Protein AF-A0A6M0AR46-F1 (afdb_monomer_lite)

Structure (mmCIF, N/CA/C/O backbone):
data_AF-A0A6M0AR46-F1
#
_entry.id   AF-A0A6M0AR46-F1
#
loop_
_atom_site.group_PDB
_atom_site.id
_atom_site.type_symbol
_atom_site.label_atom_id
_atom_site.label_alt_id
_atom_site.label_comp_id
_atom_site.label_asym_id
_atom_site.label_entity_id
_atom_site.label_seq_id
_atom_site.pdbx_PDB_ins_code
_atom_site.Cartn_x
_atom_site.Cartn_y
_atom_site.Cartn_z
_atom_site.occupancy
_atom_site.B_iso_or_equiv
_atom_site.auth_seq_id
_atom_site.auth_comp_id
_atom_site.auth_asym_id
_atom_site.auth_atom_id
_atom_site.pdbx_PDB_model_num
ATOM 1 N N . MET A 1 1 ? -0.929 2.457 12.532 1.00 90.75 1 MET A N 1
ATOM 2 C CA . MET A 1 1 ? 0.146 1.482 12.241 1.00 90.75 1 MET A CA 1
ATOM 3 C C . MET A 1 1 ? -0.257 0.658 11.036 1.00 90.75 1 MET A C 1
ATOM 5 O O . MET A 1 1 ? -1.303 0.024 11.088 1.00 90.75 1 MET A O 1
ATOM 9 N N . PHE A 1 2 ? 0.546 0.664 9.980 1.00 93.81 2 PHE A N 1
ATOM 10 C CA . PHE A 1 2 ? 0.394 -0.248 8.853 1.00 93.81 2 PHE A CA 1
ATOM 11 C C . PHE A 1 2 ? 1.231 -1.497 9.070 1.00 93.81 2 PHE A C 1
ATOM 13 O O . PHE A 1 2 ? 2.383 -1.418 9.493 1.00 93.81 2 PHE A O 1
ATOM 20 N N . SER A 1 3 ? 0.658 -2.641 8.732 1.00 94.12 3 SER A N 1
ATOM 21 C CA . SER A 1 3 ? 1.367 -3.910 8.643 1.00 94.12 3 SER A CA 1
ATOM 22 C C . SER A 1 3 ? 1.009 -4.625 7.351 1.00 94.12 3 SER A C 1
ATOM 24 O O . SER A 1 3 ? -0.094 -4.438 6.835 1.00 94.12 3 SER A O 1
ATOM 26 N N . SER A 1 4 ? 1.942 -5.407 6.816 1.00 93.81 4 SER A N 1
ATOM 27 C CA . SER A 1 4 ? 1.726 -6.192 5.603 1.00 93.81 4 SER A CA 1
ATOM 28 C C . SER A 1 4 ? 1.957 -7.679 5.850 1.00 93.81 4 SER A C 1
ATOM 30 O O . SER A 1 4 ? 2.823 -8.058 6.635 1.00 93.81 4 SER A O 1
ATOM 32 N N . ILE A 1 5 ? 1.177 -8.518 5.169 1.00 93.81 5 ILE A N 1
ATOM 33 C CA . ILE A 1 5 ? 1.374 -9.970 5.104 1.00 93.81 5 ILE A CA 1
ATOM 34 C C . ILE A 1 5 ? 1.404 -10.351 3.631 1.00 93.81 5 ILE A C 1
ATOM 36 O O . ILE A 1 5 ? 0.412 -10.171 2.922 1.00 93.81 5 ILE A O 1
ATOM 40 N N . VAL A 1 6 ? 2.544 -10.857 3.169 1.00 92.81 6 VAL A N 1
ATOM 41 C CA . VAL A 1 6 ? 2.764 -11.192 1.760 1.00 92.81 6 VAL A CA 1
ATOM 42 C C . VAL A 1 6 ? 2.551 -12.691 1.555 1.00 92.81 6 VAL A C 1
ATOM 44 O O . VAL A 1 6 ? 3.328 -13.497 2.064 1.00 92.81 6 VAL A O 1
ATOM 47 N N . LEU A 1 7 ? 1.528 -13.062 0.785 1.00 92.69 7 LEU A N 1
ATOM 48 C CA . LEU A 1 7 ? 1.280 -14.432 0.324 1.00 92.69 7 LEU A CA 1
ATOM 49 C C . LEU A 1 7 ? 1.628 -14.560 -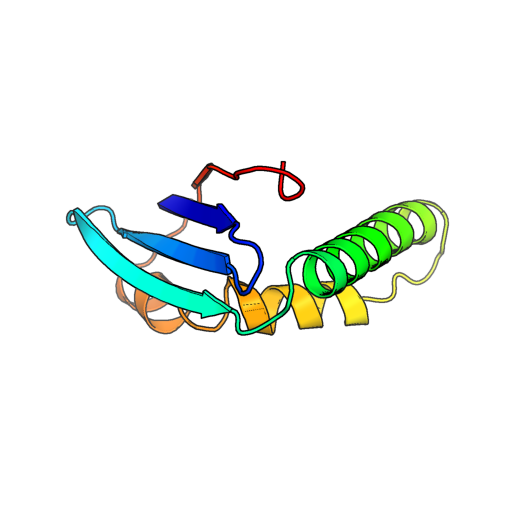1.167 1.00 92.69 7 LEU A C 1
ATOM 51 O O . LEU A 1 7 ? 1.993 -13.583 -1.823 1.00 92.69 7 LEU A O 1
ATOM 55 N N . ASP A 1 8 ? 1.549 -15.773 -1.713 1.00 89.75 8 ASP A N 1
ATOM 56 C CA . ASP A 1 8 ? 1.904 -16.017 -3.116 1.00 89.75 8 ASP A CA 1
ATOM 57 C C . ASP A 1 8 ? 0.891 -15.400 -4.102 1.00 89.75 8 ASP A C 1
ATOM 59 O O . ASP A 1 8 ? 1.279 -14.902 -5.165 1.00 89.75 8 ASP A O 1
ATOM 63 N N . ASP A 1 9 ? -0.389 -15.374 -3.730 1.00 91.69 9 ASP A N 1
ATOM 64 C CA . ASP A 1 9 ? -1.526 -14.928 -4.544 1.00 91.69 9 ASP A CA 1
ATOM 65 C C . ASP A 1 9 ? -2.020 -13.505 -4.221 1.00 91.69 9 ASP A C 1
ATOM 67 O O . ASP A 1 9 ? -2.911 -12.982 -4.897 1.00 91.69 9 ASP A O 1
ATOM 71 N N . GLY A 1 10 ? -1.441 -12.855 -3.212 1.00 93.56 10 GLY A N 1
ATOM 72 C CA . GLY A 1 10 ? -1.825 -11.508 -2.817 1.00 93.56 10 GLY A CA 1
ATOM 73 C C . GLY A 1 10 ? -1.083 -10.990 -1.596 1.00 93.56 10 GLY A C 1
ATOM 74 O O . GLY A 1 10 ? -0.294 -11.685 -0.961 1.00 93.56 10 GLY A O 1
ATOM 75 N N . THR A 1 11 ? -1.328 -9.727 -1.262 1.00 95.56 11 THR A N 1
ATOM 76 C CA . THR A 1 11 ? -0.789 -9.106 -0.047 1.00 95.56 11 THR A CA 1
ATOM 77 C C . THR A 1 11 ? -1.916 -8.487 0.762 1.00 95.56 11 THR A C 1
ATOM 79 O O . THR A 1 11 ? -2.685 -7.675 0.246 1.00 95.56 11 THR A O 1
ATOM 82 N N . ALA A 1 12 ? -1.995 -8.842 2.043 1.00 95.38 12 ALA A N 1
ATOM 83 C CA . ALA A 1 12 ? -2.874 -8.170 2.986 1.00 95.38 12 ALA A CA 1
ATOM 84 C C . ALA A 1 12 ? -2.174 -6.930 3.539 1.00 95.38 12 ALA A C 1
ATOM 86 O O . ALA A 1 12 ? -1.111 -7.037 4.152 1.00 95.38 12 ALA A O 1
ATOM 87 N N . MET A 1 13 ? -2.794 -5.770 3.368 1.00 95.81 13 MET A N 1
ATOM 88 C CA . MET A 1 13 ? -2.447 -4.543 4.073 1.00 95.81 13 MET A CA 1
ATOM 89 C C . MET A 1 13 ? -3.403 -4.376 5.246 1.00 95.81 13 MET A C 1
ATOM 91 O O . MET A 1 13 ? -4.619 -4.464 5.080 1.00 95.81 13 MET A O 1
ATOM 95 N N . ILE A 1 14 ? -2.862 -4.149 6.437 1.00 96.25 14 ILE A N 1
ATOM 96 C CA . ILE A 1 14 ? -3.639 -4.012 7.667 1.00 96.25 14 ILE A CA 1
ATOM 97 C C . ILE A 1 14 ? -3.288 -2.677 8.312 1.00 96.25 14 ILE A C 1
ATOM 99 O O . ILE A 1 14 ? -2.152 -2.474 8.746 1.00 96.25 14 ILE A O 1
ATOM 103 N N . LEU A 1 15 ? -4.274 -1.792 8.424 1.00 95.88 15 LEU A N 1
ATOM 104 C CA . LEU A 1 15 ? -4.196 -0.579 9.226 1.00 95.88 15 LEU A CA 1
ATOM 105 C C . LEU A 1 15 ? -4.764 -0.867 10.616 1.00 95.88 15 LEU A C 1
ATOM 107 O O . LEU A 1 15 ? -5.914 -1.261 10.748 1.00 95.88 15 LEU A O 1
ATOM 111 N N . THR A 1 16 ? -3.964 -0.651 11.656 1.00 94.62 16 THR A N 1
ATOM 112 C CA . THR A 1 16 ? -4.424 -0.587 13.049 1.00 94.62 16 THR A CA 1
ATOM 113 C C . THR A 1 16 ? -4.403 0.864 13.515 1.00 94.62 16 THR A C 1
ATOM 115 O O . THR A 1 16 ? -3.336 1.492 13.532 1.00 94.62 16 THR A O 1
ATOM 118 N N . LEU A 1 17 ? -5.570 1.388 13.875 1.00 93.44 17 LEU A N 1
ATOM 119 C CA . LEU A 1 17 ? -5.765 2.749 14.369 1.00 93.44 17 LEU A CA 1
ATOM 120 C C . LEU A 1 17 ? -5.492 2.841 15.883 1.00 93.44 17 LEU A C 1
ATOM 122 O O . LEU A 1 17 ? -5.473 1.814 16.572 1.00 93.44 17 LEU A O 1
ATOM 126 N N . PRO A 1 18 ? -5.259 4.049 16.434 1.00 90.31 18 PRO A N 1
ATOM 127 C CA . PRO A 1 18 ? -4.980 4.234 17.864 1.00 90.31 18 PRO A CA 1
ATOM 128 C C . PRO A 1 18 ? -6.108 3.736 18.777 1.00 90.31 18 PRO A C 1
ATOM 130 O O . PRO A 1 18 ? -5.855 3.212 19.861 1.00 90.31 18 PRO A O 1
ATOM 133 N N . ASN A 1 19 ? -7.353 3.826 18.304 1.00 91.25 19 ASN A N 1
ATOM 134 C CA . ASN A 1 19 ? -8.548 3.291 18.962 1.00 91.25 19 ASN A CA 1
ATOM 135 C C . ASN A 1 19 ? -8.636 1.744 18.926 1.00 91.25 19 ASN A C 1
ATOM 137 O O . ASN A 1 19 ? -9.622 1.182 19.398 1.00 91.25 19 ASN A O 1
ATOM 141 N N . LYS A 1 20 ? -7.607 1.056 18.403 1.00 90.69 20 LYS A N 1
ATOM 142 C CA . LYS A 1 20 ? -7.510 -0.401 18.186 1.00 90.69 20 LYS A CA 1
ATOM 143 C C . LYS A 1 20 ? -8.402 -0.954 17.073 1.00 90.69 20 LYS A C 1
ATOM 145 O O . LYS A 1 20 ? -8.422 -2.171 16.876 1.00 90.69 20 LYS A O 1
ATOM 150 N N . GLU A 1 21 ? -9.096 -0.096 16.335 1.00 94.81 21 GLU A N 1
ATOM 151 C CA . GLU A 1 21 ? -9.829 -0.484 15.135 1.00 94.81 21 GLU A CA 1
ATOM 152 C C . GLU A 1 21 ? -8.857 -0.973 14.060 1.00 94.81 21 GLU A C 1
ATOM 154 O O . GLU A 1 21 ? -7.725 -0.486 13.943 1.00 94.81 21 GLU A O 1
ATOM 159 N N . LYS A 1 22 ? -9.278 -1.990 13.306 1.00 95.38 22 LYS A N 1
ATOM 160 C CA . LYS A 1 22 ? -8.457 -2.626 12.281 1.00 95.38 22 LYS A CA 1
ATOM 161 C C . LYS A 1 22 ? -9.189 -2.628 10.954 1.00 95.38 22 LYS A C 1
ATOM 163 O O . LYS A 1 22 ? -10.309 -3.122 10.870 1.00 95.38 22 LYS A O 1
ATOM 168 N N . HIS A 1 23 ? -8.499 -2.177 9.918 1.00 96.25 23 HIS A N 1
ATOM 169 C CA . HIS A 1 23 ? -8.973 -2.216 8.543 1.00 96.25 23 HIS A CA 1
ATOM 170 C C . HIS A 1 23 ? -8.031 -3.074 7.718 1.00 96.25 23 HIS A C 1
ATOM 172 O O . HIS A 1 23 ? -6.812 -2.996 7.878 1.00 96.25 23 HIS A O 1
ATOM 178 N N . LEU A 1 24 ? -8.602 -3.889 6.838 1.00 96.44 24 LEU A N 1
ATOM 179 C CA . LEU A 1 24 ? -7.859 -4.765 5.947 1.00 96.44 24 LEU A CA 1
ATOM 180 C C . LEU A 1 24 ? -8.172 -4.398 4.503 1.00 96.44 24 LEU A C 1
ATOM 182 O O . LEU A 1 24 ? -9.335 -4.285 4.122 1.00 96.44 24 LEU A O 1
ATOM 186 N N . HIS A 1 25 ? -7.124 -4.281 3.699 1.00 97.00 25 HIS A N 1
ATOM 187 C CA . HIS A 1 25 ? -7.215 -4.175 2.254 1.00 97.00 25 HIS A CA 1
ATOM 188 C C . HIS A 1 25 ? -6.394 -5.294 1.617 1.00 97.00 25 HIS A C 1
ATOM 190 O O . HIS A 1 25 ? -5.256 -5.543 2.015 1.00 97.00 25 HIS A O 1
ATOM 196 N N . TRP A 1 26 ? -6.975 -5.977 0.634 1.00 96.81 26 TRP A N 1
ATOM 197 C CA . TRP A 1 26 ? -6.305 -7.058 -0.078 1.00 96.81 26 TRP A CA 1
ATOM 198 C C . TRP A 1 26 ? -5.839 -6.594 -1.453 1.00 96.81 26 TRP A C 1
ATOM 200 O O . TRP A 1 26 ? -6.656 -6.331 -2.338 1.00 96.81 26 TRP A O 1
ATOM 210 N N . ILE A 1 27 ? -4.524 -6.566 -1.653 1.00 94.94 27 ILE A N 1
ATOM 211 C CA . ILE A 1 27 ? -3.915 -6.274 -2.947 1.00 94.94 27 ILE A CA 1
ATOM 212 C C . ILE A 1 27 ? -3.930 -7.561 -3.776 1.00 94.94 27 ILE A C 1
ATOM 214 O O . ILE A 1 27 ? -3.196 -8.511 -3.492 1.00 94.94 27 ILE A O 1
ATOM 218 N N . LYS A 1 28 ? -4.776 -7.590 -4.814 1.00 93.12 28 LYS A N 1
ATOM 219 C CA . LYS A 1 28 ? -4.906 -8.709 -5.766 1.00 93.12 28 LYS A CA 1
ATOM 220 C C . LYS A 1 28 ? -3.811 -8.657 -6.836 1.00 93.12 28 LYS A C 1
ATOM 222 O O . LYS A 1 28 ? -4.091 -8.433 -8.010 1.00 93.12 28 LYS A O 1
ATOM 227 N N . ALA A 1 29 ? -2.567 -8.843 -6.419 1.00 91.25 29 ALA A N 1
ATOM 228 C CA . ALA A 1 29 ? -1.424 -8.978 -7.311 1.00 91.25 29 ALA A CA 1
ATOM 229 C C . ALA A 1 29 ? -0.579 -10.168 -6.865 1.00 91.25 29 ALA A C 1
ATOM 231 O O . ALA A 1 29 ? -0.385 -10.370 -5.665 1.00 91.25 29 ALA A O 1
ATOM 232 N N . SER A 1 30 ? -0.055 -10.936 -7.824 1.00 92.38 30 SER A N 1
ATOM 233 C CA . SER A 1 30 ? 0.856 -12.027 -7.489 1.00 92.38 30 SER A CA 1
ATOM 234 C C . SER A 1 30 ? 2.077 -11.477 -6.754 1.00 92.38 30 SER A C 1
ATOM 236 O O . SER A 1 30 ? 2.532 -10.355 -7.012 1.00 92.38 30 SER A O 1
ATOM 238 N N . ARG A 1 31 ? 2.664 -12.290 -5.873 1.00 92.06 31 ARG A N 1
ATOM 239 C CA . ARG A 1 31 ? 3.878 -11.917 -5.137 1.00 92.06 31 ARG A CA 1
ATOM 240 C C . ARG A 1 31 ? 4.990 -11.404 -6.053 1.00 92.06 31 ARG A C 1
ATOM 242 O O . ARG A 1 31 ? 5.694 -10.454 -5.715 1.00 92.06 31 ARG A O 1
ATOM 249 N N . LYS A 1 32 ? 5.154 -12.046 -7.213 1.00 93.19 32 LYS A N 1
ATOM 250 C CA . LYS A 1 32 ? 6.168 -11.697 -8.212 1.00 93.19 32 LYS A CA 1
ATOM 251 C C . LYS A 1 32 ? 5.879 -10.340 -8.846 1.00 93.19 32 LYS A C 1
ATOM 253 O O . LYS A 1 32 ? 6.785 -9.514 -8.930 1.00 93.19 32 LYS A O 1
ATOM 258 N N . ASP A 1 33 ? 4.641 -10.105 -9.269 1.00 93.38 33 ASP A N 1
ATOM 259 C CA . ASP A 1 33 ? 4.267 -8.857 -9.939 1.00 93.38 33 ASP A CA 1
ATOM 260 C C . ASP A 1 33 ? 4.349 -7.675 -8.981 1.00 93.38 33 ASP A C 1
ATOM 262 O O . ASP A 1 33 ? 4.911 -6.636 -9.329 1.00 93.38 33 ASP A O 1
ATOM 266 N N . PHE A 1 34 ? 3.883 -7.859 -7.744 1.00 94.12 34 PHE A N 1
ATOM 267 C CA . PHE A 1 34 ? 3.961 -6.809 -6.739 1.00 94.12 34 PHE A CA 1
ATOM 268 C C . PHE A 1 34 ? 5.411 -6.497 -6.358 1.00 94.12 34 PHE A C 1
ATOM 270 O O . PHE A 1 34 ? 5.806 -5.333 -6.310 1.00 94.12 34 PHE A O 1
ATOM 277 N N . ARG A 1 35 ? 6.258 -7.523 -6.200 1.00 94.44 35 ARG A N 1
ATOM 278 C CA . ARG A 1 35 ? 7.701 -7.325 -5.999 1.00 94.44 35 ARG A CA 1
ATOM 279 C C . ARG A 1 35 ? 8.335 -6.541 -7.149 1.00 94.44 35 ARG A C 1
ATOM 281 O O . ARG A 1 35 ? 9.152 -5.663 -6.896 1.00 94.44 35 ARG A O 1
ATOM 288 N N . ASN A 1 36 ? 7.966 -6.836 -8.394 1.00 94.88 36 ASN A N 1
ATOM 289 C CA . ASN A 1 36 ? 8.495 -6.119 -9.553 1.00 94.88 36 ASN A CA 1
ATOM 290 C C . ASN A 1 36 ? 8.081 -4.639 -9.558 1.00 94.88 36 ASN A C 1
ATOM 292 O O . ASN A 1 36 ? 8.896 -3.797 -9.921 1.00 94.88 36 ASN A O 1
ATOM 296 N N . GLN A 1 37 ? 6.854 -4.308 -9.142 1.00 94.12 37 GLN A N 1
ATOM 297 C CA . GLN A 1 37 ? 6.411 -2.913 -8.994 1.00 94.12 37 GLN A CA 1
ATOM 298 C C . GLN A 1 37 ? 7.218 -2.174 -7.919 1.00 94.12 37 GLN A C 1
ATOM 300 O O . GLN A 1 37 ? 7.711 -1.075 -8.163 1.00 94.12 37 GLN A O 1
ATOM 305 N N . ILE A 1 38 ? 7.432 -2.804 -6.759 1.00 93.81 38 ILE A N 1
ATOM 306 C CA . ILE A 1 38 ? 8.275 -2.241 -5.692 1.00 93.81 38 ILE A CA 1
ATOM 307 C C . ILE A 1 38 ? 9.708 -2.016 -6.185 1.00 93.81 38 ILE A C 1
ATOM 309 O O . ILE A 1 38 ? 10.302 -0.978 -5.901 1.00 93.81 38 ILE A O 1
ATOM 313 N N . GLU A 1 39 ? 10.263 -2.956 -6.951 1.00 94.75 39 GLU A N 1
ATOM 314 C CA . GLU A 1 39 ? 11.614 -2.815 -7.490 1.00 94.75 39 GLU A CA 1
ATOM 315 C C . GLU A 1 39 ? 11.708 -1.669 -8.503 1.00 94.75 39 GLU A C 1
ATOM 317 O O . GLU A 1 39 ? 12.633 -0.867 -8.425 1.00 94.75 39 GLU A O 1
ATOM 322 N N . LYS A 1 40 ? 10.724 -1.514 -9.399 1.00 94.38 40 LYS A N 1
ATOM 323 C CA . LYS A 1 40 ? 10.667 -0.362 -10.316 1.00 94.38 40 LYS A CA 1
ATOM 324 C C . LYS A 1 40 ? 10.632 0.963 -9.566 1.00 94.38 40 LYS A C 1
ATOM 326 O O . LYS A 1 40 ? 11.385 1.869 -9.911 1.00 94.38 40 LYS A O 1
ATOM 331 N N . PHE A 1 41 ? 9.821 1.057 -8.515 1.00 93.88 41 PHE A N 1
ATOM 332 C CA . PHE A 1 41 ? 9.789 2.237 -7.659 1.00 93.88 41 PHE A CA 1
ATOM 333 C C . PHE A 1 41 ? 11.151 2.513 -7.004 1.00 93.88 41 PHE A C 1
ATOM 335 O O . PHE A 1 41 ? 11.631 3.645 -7.049 1.00 93.88 41 PHE A O 1
ATOM 342 N N . ARG A 1 42 ? 11.817 1.484 -6.460 1.00 91.94 42 ARG A N 1
ATOM 343 C CA . ARG A 1 42 ? 13.166 1.610 -5.877 1.00 91.94 42 ARG A CA 1
ATOM 344 C C . ARG A 1 42 ? 14.185 2.111 -6.899 1.00 91.94 42 ARG A C 1
ATOM 346 O O . ARG A 1 42 ? 14.934 3.038 -6.603 1.00 91.94 42 ARG A O 1
ATOM 353 N N . GLN A 1 43 ? 14.180 1.556 -8.109 1.00 91.62 43 GLN A N 1
ATOM 354 C CA . GLN A 1 43 ? 15.047 2.021 -9.194 1.00 91.62 43 GLN A CA 1
ATOM 355 C C . GLN A 1 43 ? 14.717 3.463 -9.607 1.00 91.62 43 GLN A C 1
ATOM 357 O O . GLN A 1 43 ? 15.624 4.269 -9.807 1.00 91.62 43 GLN A O 1
A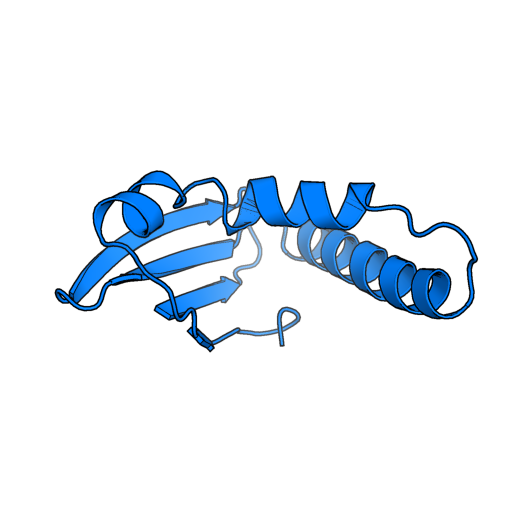TOM 362 N N . GLY A 1 44 ? 13.430 3.816 -9.657 1.00 90.19 44 GLY A N 1
ATOM 363 C CA . GLY A 1 44 ? 12.965 5.177 -9.910 1.00 90.19 44 GLY A CA 1
ATOM 364 C C . GLY A 1 44 ? 13.480 6.181 -8.879 1.00 90.19 44 GLY A C 1
ATOM 365 O O . GLY A 1 44 ? 13.908 7.267 -9.258 1.00 90.19 44 GLY A O 1
ATOM 366 N N . LEU A 1 45 ? 13.516 5.821 -7.590 1.00 90.31 45 LEU A N 1
ATOM 367 C CA . LEU A 1 45 ? 14.114 6.655 -6.537 1.00 90.31 45 LEU A CA 1
ATOM 368 C C . LEU A 1 45 ? 15.624 6.840 -6.725 1.00 90.31 45 LEU A C 1
A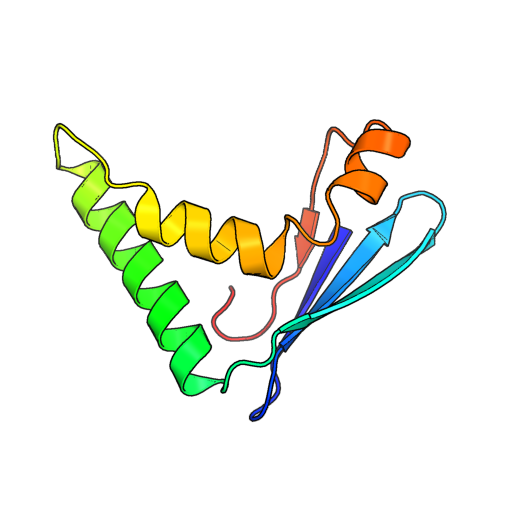TOM 370 O O . LEU A 1 45 ? 16.125 7.957 -6.592 1.00 90.31 45 LEU A O 1
ATOM 374 N N . ILE A 1 46 ? 16.348 5.769 -7.061 1.00 89.12 46 ILE A N 1
ATOM 375 C CA . ILE A 1 46 ? 17.793 5.839 -7.326 1.00 89.12 46 ILE A CA 1
ATOM 376 C C . ILE A 1 46 ? 18.056 6.781 -8.504 1.00 89.12 46 ILE A C 1
ATOM 378 O O . ILE A 1 46 ? 18.880 7.686 -8.394 1.00 89.12 46 ILE A O 1
ATOM 382 N N . TYR A 1 47 ? 17.317 6.631 -9.603 1.00 85.44 47 TYR A N 1
ATOM 383 C CA . TYR A 1 47 ? 17.437 7.520 -10.757 1.00 85.44 47 TYR A CA 1
ATOM 384 C C . TYR A 1 47 ? 17.018 8.963 -10.433 1.00 85.44 47 TYR A C 1
ATOM 386 O O . TYR A 1 47 ? 17.695 9.918 -10.810 1.00 85.44 47 TYR A O 1
ATOM 394 N N . GLY A 1 48 ? 15.935 9.134 -9.675 1.00 83.88 48 GLY A N 1
ATOM 395 C CA . GLY A 1 48 ? 15.450 10.428 -9.204 1.00 83.88 48 GLY A CA 1
ATOM 396 C C . GLY A 1 48 ? 16.460 11.193 -8.358 1.00 83.88 48 GLY A C 1
ATOM 397 O O . GLY A 1 48 ? 16.500 12.414 -8.431 1.00 83.88 48 GLY A O 1
ATOM 398 N N . SER A 1 49 ? 17.315 10.491 -7.609 1.00 81.31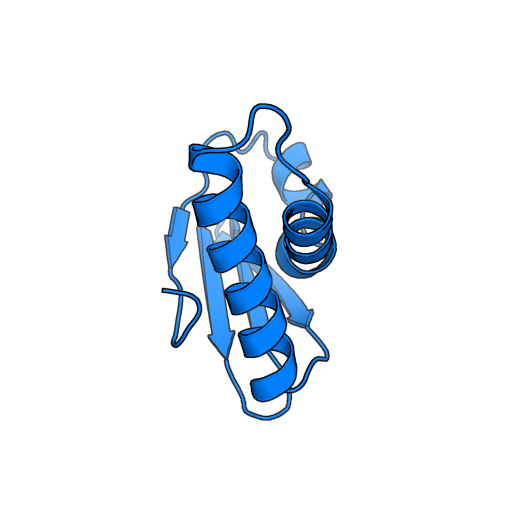 49 SER A N 1
ATOM 399 C CA . SER A 1 49 ? 18.359 11.121 -6.791 1.00 81.31 49 SER A CA 1
ATOM 400 C C . SER A 1 49 ? 19.454 11.819 -7.610 1.00 81.31 49 SER A C 1
ATOM 402 O O . SER A 1 49 ? 20.160 12.674 -7.082 1.00 81.31 49 SER A O 1
ATOM 404 N N . VAL A 1 50 ? 19.585 11.473 -8.896 1.00 84.94 50 VAL A N 1
ATOM 405 C CA . VAL A 1 50 ? 20.587 12.036 -9.817 1.00 84.94 50 VAL A CA 1
ATOM 406 C C . VAL A 1 50 ? 19.969 12.825 -10.977 1.00 84.94 50 VAL A C 1
ATOM 408 O O . VAL A 1 50 ? 20.688 13.515 -11.697 1.00 84.94 50 VAL A O 1
ATOM 411 N N . SER A 1 51 ? 18.650 12.742 -11.170 1.00 80.00 51 SER A N 1
ATOM 412 C CA . SER A 1 51 ? 17.910 13.432 -12.233 1.00 80.00 51 SER A CA 1
ATOM 413 C C . SER A 1 51 ? 17.368 14.786 -11.762 1.00 80.00 51 SER A C 1
ATOM 415 O O . SER A 1 51 ? 16.928 14.936 -10.628 1.00 80.00 51 SER A O 1
ATOM 417 N N . ILE A 1 52 ? 17.322 15.773 -12.665 1.00 74.94 52 ILE A N 1
ATOM 418 C CA . ILE A 1 52 ? 16.707 17.093 -12.413 1.00 74.94 52 ILE A CA 1
ATOM 419 C C . ILE A 1 52 ? 15.172 16.980 -12.331 1.00 74.94 52 ILE A C 1
ATOM 421 O O . ILE A 1 52 ? 14.506 17.831 -11.744 1.00 74.94 52 ILE A O 1
ATOM 425 N N . THR A 1 53 ? 14.589 15.924 -12.907 1.00 82.38 53 THR A N 1
ATOM 426 C CA . THR A 1 53 ? 13.141 15.683 -12.901 1.00 82.38 53 THR A CA 1
ATOM 427 C C . THR A 1 53 ? 12.864 14.256 -12.444 1.00 82.38 53 THR A C 1
ATOM 429 O O . THR A 1 53 ? 13.247 13.293 -13.112 1.00 82.38 53 THR A O 1
ATOM 432 N N . TYR A 1 54 ? 12.228 14.131 -11.281 1.00 85.25 54 TYR A N 1
ATOM 433 C CA . TYR A 1 54 ? 11.817 12.857 -10.697 1.00 85.25 54 TYR A CA 1
ATOM 434 C C . TYR A 1 54 ? 10.427 12.457 -11.207 1.00 85.25 54 TYR A C 1
ATOM 436 O O . TYR A 1 54 ? 9.474 13.224 -11.072 1.00 85.25 54 TYR A O 1
ATOM 444 N N . ASP A 1 55 ? 10.317 11.259 -11.781 1.00 88.12 55 ASP A N 1
ATOM 445 C CA . ASP A 1 55 ? 9.041 10.672 -12.196 1.00 88.12 55 ASP A CA 1
ATOM 446 C C . ASP A 1 55 ? 8.332 10.028 -10.995 1.00 88.12 55 ASP A C 1
ATOM 448 O O . ASP A 1 55 ? 8.840 9.096 -10.369 1.00 88.12 55 ASP A O 1
ATOM 452 N N . THR A 1 56 ? 7.138 10.526 -10.676 1.00 91.81 56 THR A N 1
ATOM 453 C CA . THR A 1 56 ? 6.326 10.082 -9.536 1.00 91.81 56 THR A CA 1
ATOM 454 C C . THR A 1 56 ? 5.331 8.972 -9.887 1.00 91.81 56 THR A C 1
ATOM 456 O O . THR A 1 56 ? 4.597 8.522 -9.007 1.00 91.81 56 THR A O 1
ATOM 459 N N . THR A 1 57 ? 5.298 8.493 -11.133 1.00 93.88 57 THR A N 1
ATOM 460 C CA . THR A 1 57 ? 4.301 7.522 -11.622 1.00 93.88 57 THR A CA 1
ATOM 461 C C . THR A 1 57 ? 4.288 6.226 -10.806 1.00 93.88 57 THR A C 1
ATOM 463 O O . THR A 1 57 ? 3.229 5.769 -10.361 1.00 93.88 57 THR A O 1
ATOM 466 N N . GLU A 1 58 ? 5.463 5.649 -10.545 1.00 93.44 58 GLU A N 1
ATOM 467 C CA . GLU A 1 58 ? 5.584 4.416 -9.753 1.00 93.44 58 GLU A CA 1
ATOM 468 C C . GLU A 1 58 ? 5.203 4.656 -8.281 1.00 93.44 58 GLU A C 1
ATOM 470 O O . GLU A 1 58 ? 4.533 3.830 -7.661 1.00 93.44 58 GLU A O 1
ATOM 475 N N . ALA A 1 59 ? 5.549 5.829 -7.733 1.00 92.38 59 ALA A N 1
ATOM 476 C CA . ALA A 1 59 ? 5.180 6.218 -6.372 1.00 92.38 59 ALA A CA 1
ATOM 477 C C . ALA A 1 59 ? 3.657 6.332 -6.217 1.00 92.38 59 ALA A C 1
ATOM 479 O O . ALA A 1 59 ? 3.083 5.794 -5.269 1.00 92.38 59 ALA A O 1
ATOM 480 N N . LYS A 1 60 ? 2.996 6.989 -7.179 1.00 95.19 60 LYS A N 1
ATOM 481 C CA . LYS A 1 60 ? 1.539 7.121 -7.210 1.00 95.19 60 LYS A CA 1
ATOM 482 C C . LYS A 1 60 ? 0.859 5.759 -7.313 1.00 95.19 60 LYS A C 1
ATOM 484 O O . LYS A 1 60 ? -0.086 5.501 -6.579 1.00 95.19 60 LYS A O 1
ATOM 489 N N . THR A 1 61 ? 1.369 4.878 -8.169 1.00 94.69 61 THR A N 1
ATOM 490 C CA . THR A 1 61 ? 0.816 3.527 -8.332 1.00 94.69 61 THR A CA 1
ATOM 491 C C . THR A 1 61 ? 0.844 2.751 -7.013 1.00 94.69 61 THR A C 1
ATOM 493 O O . THR A 1 61 ? -0.158 2.157 -6.620 1.00 94.69 61 THR A O 1
ATOM 496 N N . LEU A 1 62 ? 1.963 2.792 -6.283 1.00 94.12 62 LEU A N 1
ATOM 497 C CA . LEU A 1 62 ? 2.065 2.136 -4.977 1.00 94.12 62 LEU A CA 1
ATOM 498 C C . LEU A 1 62 ? 1.188 2.799 -3.911 1.00 94.12 62 LEU A C 1
ATOM 500 O O . LEU A 1 62 ? 0.584 2.095 -3.103 1.00 94.12 62 LEU A O 1
ATOM 504 N N . TYR A 1 63 ? 1.088 4.129 -3.914 1.00 94.06 63 TYR A N 1
ATOM 505 C CA . TYR A 1 63 ? 0.199 4.858 -3.010 1.00 94.06 63 TYR A CA 1
ATOM 506 C C . TYR A 1 63 ? -1.265 4.450 -3.216 1.00 94.06 63 TYR A C 1
ATOM 508 O O . TYR A 1 63 ? -1.942 4.092 -2.250 1.00 94.06 63 TYR A O 1
ATOM 516 N N . ASP A 1 64 ? -1.723 4.427 -4.469 1.00 95.38 64 ASP A N 1
ATOM 517 C CA . ASP A 1 64 ? -3.095 4.069 -4.834 1.00 95.38 64 ASP A CA 1
ATOM 518 C C . ASP A 1 64 ? -3.434 2.622 -4.424 1.00 95.38 64 ASP A C 1
ATOM 520 O O . ASP A 1 64 ? -4.563 2.327 -4.040 1.00 95.38 64 ASP A O 1
ATOM 524 N N . LEU A 1 65 ? -2.451 1.714 -4.459 1.00 94.00 65 LEU A N 1
ATOM 525 C CA . LEU A 1 65 ? -2.631 0.312 -4.069 1.00 94.00 65 LEU A CA 1
ATOM 526 C C . LEU A 1 65 ? -2.562 0.081 -2.554 1.00 94.00 65 LEU A C 1
ATOM 528 O O . LEU A 1 65 ? -3.297 -0.749 -2.022 1.00 94.00 65 LEU A O 1
ATOM 532 N N . MET A 1 66 ? -1.641 0.748 -1.857 1.00 93.25 66 MET A N 1
ATOM 533 C CA . MET A 1 66 ? -1.306 0.414 -0.468 1.00 93.25 66 MET A CA 1
ATOM 534 C C . MET A 1 66 ? -1.948 1.342 0.561 1.00 93.25 66 MET A C 1
ATOM 536 O O . MET A 1 66 ? -2.210 0.898 1.679 1.00 93.25 66 MET A O 1
ATOM 540 N N . ILE A 1 67 ? -2.149 2.618 0.220 1.00 93.38 67 ILE A N 1
ATOM 541 C CA . ILE A 1 67 ? -2.472 3.681 1.182 1.00 93.38 67 ILE A CA 1
ATOM 542 C C . ILE A 1 67 ? -3.842 4.293 0.908 1.00 93.38 67 ILE A C 1
ATOM 544 O O . ILE A 1 67 ? -4.626 4.421 1.846 1.00 93.38 67 ILE A O 1
ATOM 548 N N . LEU A 1 68 ? -4.154 4.603 -0.354 1.00 95.44 68 LEU A N 1
ATOM 549 C CA . LEU A 1 68 ? -5.433 5.198 -0.756 1.00 95.44 68 LEU A CA 1
ATOM 550 C C . LEU A 1 68 ? -6.669 4.454 -0.205 1.00 95.44 68 LEU A C 1
ATOM 552 O O . LEU A 1 68 ? -7.578 5.128 0.275 1.00 95.44 68 LEU A O 1
ATOM 556 N N . PRO A 1 69 ? -6.713 3.103 -0.139 1.00 96.56 69 PRO A N 1
ATOM 557 C CA . PRO A 1 69 ? -7.851 2.384 0.448 1.00 96.56 69 PRO A CA 1
ATOM 558 C C . PRO A 1 69 ? -8.113 2.686 1.931 1.00 96.56 69 PRO A C 1
ATOM 560 O O . PRO A 1 69 ? -9.117 2.234 2.479 1.00 96.56 69 PRO A O 1
ATOM 563 N N . PHE A 1 70 ? -7.198 3.394 2.595 1.00 95.06 70 PHE A N 1
ATOM 564 C CA . PHE A 1 70 ? -7.275 3.733 4.006 1.00 95.06 70 PHE A CA 1
ATOM 565 C C . PHE A 1 70 ? -7.359 5.239 4.286 1.00 95.06 70 PHE A C 1
ATOM 567 O O . PHE A 1 70 ? -7.402 5.627 5.454 1.00 95.06 70 PHE A O 1
ATOM 574 N N . GLU A 1 71 ? -7.367 6.087 3.255 1.00 93.31 71 GLU A N 1
ATOM 575 C CA . GLU A 1 71 ? -7.254 7.545 3.395 1.00 93.31 71 GLU A CA 1
ATOM 576 C C . GLU A 1 71 ? -8.374 8.145 4.260 1.00 93.31 71 GLU A C 1
ATOM 578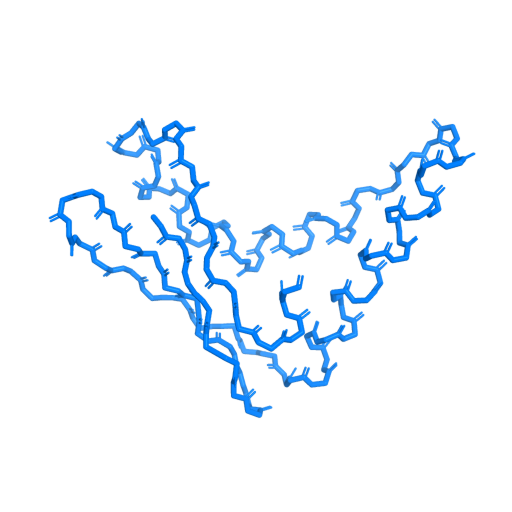 O O . GLU A 1 71 ? -8.103 8.954 5.153 1.00 93.31 71 GLU A O 1
ATOM 583 N N . ASP A 1 72 ? -9.607 7.668 4.091 1.00 93.50 72 ASP A N 1
ATOM 584 C CA . ASP A 1 72 ? -10.764 8.111 4.879 1.00 93.50 72 ASP A CA 1
ATOM 585 C C . ASP A 1 72 ? -10.592 7.820 6.381 1.00 93.50 72 ASP A C 1
ATOM 587 O O . ASP A 1 72 ? -10.925 8.643 7.242 1.00 93.50 72 ASP A O 1
ATOM 591 N N . TYR A 1 73 ? -10.015 6.663 6.724 1.00 92.69 73 TYR A N 1
ATOM 592 C CA . 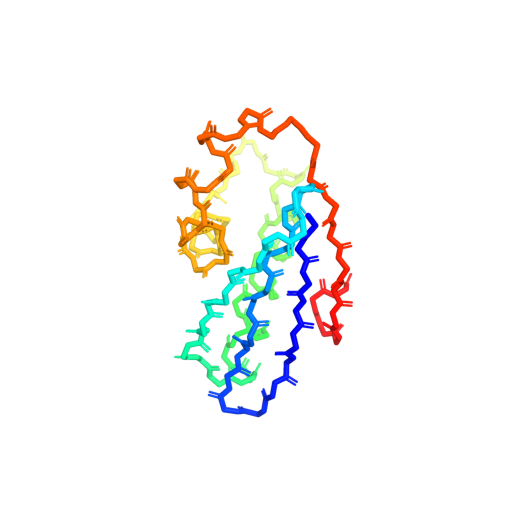TYR A 1 73 ? -9.763 6.281 8.116 1.00 92.69 73 TYR A CA 1
ATOM 593 C C . TYR A 1 73 ? -8.651 7.121 8.749 1.00 92.69 73 TYR A C 1
ATOM 595 O O . TYR A 1 73 ? -8.720 7.459 9.929 1.00 92.69 73 TYR A O 1
ATOM 603 N N . LEU A 1 74 ? -7.624 7.471 7.971 1.00 91.06 74 LEU A N 1
ATOM 604 C CA . LEU A 1 74 ? -6.529 8.321 8.438 1.00 91.06 74 LEU A CA 1
ATOM 605 C C . LEU A 1 74 ? -6.993 9.768 8.644 1.00 91.06 74 LEU A C 1
ATOM 607 O O . LEU A 1 74 ? -6.658 10.385 9.656 1.00 91.06 74 LEU A O 1
ATOM 611 N N . THR A 1 75 ? -7.798 10.279 7.712 1.00 90.12 75 THR A N 1
ATOM 612 C CA . THR A 1 75 ? -8.287 11.663 7.714 1.00 90.12 75 THR A CA 1
ATOM 613 C C . THR A 1 75 ? -9.307 11.892 8.825 1.00 90.12 75 THR A C 1
ATOM 615 O O . THR A 1 75 ? -9.219 12.881 9.548 1.00 90.12 75 THR A O 1
ATOM 618 N N . SER A 1 76 ? -10.240 10.955 9.025 1.00 89.81 76 SER A N 1
ATOM 619 C CA . SER A 1 76 ? -11.275 11.067 10.066 1.00 89.81 76 SER A CA 1
ATOM 620 C C . SER A 1 76 ? -10.727 11.091 11.497 1.00 89.81 76 SER A C 1
ATOM 622 O O . SER A 1 76 ? -11.381 11.635 12.385 1.00 89.81 76 SER A O 1
ATOM 624 N N . GLN A 1 77 ? -9.536 10.533 11.729 1.00 86.81 77 GLN A N 1
ATOM 625 C CA . GLN A 1 77 ? -8.893 10.500 13.047 1.00 86.81 77 GLN A CA 1
ATOM 626 C C . GLN A 1 77 ? -7.704 11.465 13.175 1.00 86.81 77 GLN A C 1
ATOM 628 O O . GLN A 1 77 ? -6.979 11.388 14.166 1.00 86.81 77 GLN A O 1
ATOM 633 N N . SER A 1 78 ? -7.495 12.358 12.197 1.00 88.81 78 SER A N 1
ATOM 634 C CA . SER A 1 78 ? -6.381 13.320 12.172 1.00 88.81 78 SER A CA 1
ATOM 635 C C . SER A 1 78 ? -5.025 12.661 12.459 1.00 88.81 78 SER A C 1
ATOM 637 O O . SER A 1 78 ? -4.245 13.127 13.290 1.00 88.81 78 SER A O 1
ATOM 639 N N . ILE A 1 79 ? -4.758 11.518 11.820 1.00 86.50 79 ILE A N 1
ATOM 640 C CA . ILE A 1 79 ? -3.534 10.750 12.064 1.00 86.50 79 ILE A CA 1
ATOM 641 C C . ILE A 1 79 ? -2.333 11.469 11.440 1.00 86.50 79 ILE A C 1
ATOM 643 O O . ILE A 1 79 ? -2.156 11.458 10.227 1.00 86.50 79 ILE A O 1
ATOM 647 N N . GLU A 1 80 ? -1.465 12.037 12.277 1.00 82.75 80 GLU A N 1
ATOM 648 C CA . GLU A 1 80 ? -0.249 12.739 11.828 1.00 82.75 80 GLU A CA 1
ATOM 649 C C . GLU A 1 80 ? 0.990 11.836 11.766 1.00 82.75 80 GLU A C 1
ATOM 651 O O . GLU A 1 80 ? 1.963 12.134 11.078 1.00 82.75 80 GLU A O 1
ATOM 656 N N . THR A 1 81 ? 0.980 10.718 12.497 1.00 85.12 81 THR A N 1
ATOM 657 C CA . THR A 1 81 ? 2.116 9.790 12.565 1.00 85.12 81 THR A CA 1
ATOM 658 C C . THR A 1 81 ? 1.721 8.416 12.056 1.00 85.12 81 THR A C 1
ATOM 660 O O . THR A 1 81 ? 0.824 7.759 12.590 1.00 85.12 81 THR A O 1
ATOM 663 N N . ILE A 1 82 ? 2.457 7.944 11.053 1.00 87.88 82 ILE A N 1
ATOM 664 C CA . ILE A 1 82 ? 2.263 6.631 10.454 1.00 87.88 82 ILE A CA 1
ATOM 665 C C . ILE A 1 82 ? 3.503 5.776 10.712 1.00 87.88 82 ILE A C 1
ATOM 667 O O . ILE A 1 82 ? 4.618 6.142 10.359 1.00 87.88 82 ILE A O 1
ATOM 671 N N . VAL A 1 83 ? 3.290 4.610 11.321 1.00 89.19 83 VAL A N 1
ATOM 672 C CA . VAL A 1 83 ? 4.330 3.598 11.552 1.00 89.19 83 VAL A CA 1
ATOM 673 C C . VAL A 1 83 ? 4.085 2.419 10.621 1.00 89.19 83 VAL A C 1
ATOM 675 O O . VAL A 1 83 ? 2.958 1.918 10.578 1.00 89.19 83 VAL A O 1
ATOM 678 N N . PHE A 1 84 ? 5.129 1.963 9.929 1.00 90.38 84 PHE A N 1
ATOM 679 C CA . PHE A 1 84 ? 5.099 0.809 9.030 1.00 90.38 84 PHE A CA 1
ATOM 680 C C . PHE A 1 84 ? 5.855 -0.373 9.642 1.00 90.38 84 PHE A C 1
ATOM 682 O O . PHE A 1 84 ? 7.014 -0.247 10.026 1.00 90.38 84 PHE A O 1
ATOM 689 N N . ILE A 1 85 ? 5.203 -1.533 9.705 1.00 88.31 85 ILE A N 1
ATOM 690 C CA . ILE A 1 85 ? 5.810 -2.815 10.075 1.00 88.31 85 ILE A CA 1
ATOM 691 C C . ILE A 1 85 ? 5.648 -3.752 8.882 1.00 88.31 85 ILE A C 1
ATOM 693 O O . ILE A 1 85 ? 4.587 -4.332 8.668 1.00 88.31 85 ILE A O 1
ATOM 697 N N . GLN A 1 86 ? 6.692 -3.856 8.068 1.00 86.12 86 GLN A N 1
ATOM 698 C CA . GLN A 1 86 ? 6.625 -4.531 6.776 1.00 86.12 86 GLN A CA 1
ATOM 699 C C . GLN A 1 86 ? 7.199 -5.948 6.824 1.00 86.12 86 GLN A C 1
ATOM 701 O O . GLN A 1 86 ? 8.178 -6.241 7.523 1.00 86.12 86 GLN A O 1
ATOM 706 N N . ASP A 1 87 ? 6.589 -6.827 6.037 1.00 82.19 87 ASP A N 1
ATOM 707 C CA . ASP A 1 87 ? 7.059 -8.188 5.805 1.00 82.19 87 ASP A CA 1
ATOM 708 C C . ASP A 1 87 ? 7.782 -8.335 4.450 1.00 82.19 87 ASP A C 1
ATOM 710 O O . ASP A 1 87 ? 7.541 -7.596 3.494 1.00 82.19 87 ASP A O 1
ATOM 714 N N . SER A 1 88 ? 8.660 -9.335 4.356 1.00 87.06 88 SER A N 1
ATOM 715 C CA . SER A 1 88 ? 9.324 -9.771 3.124 1.00 87.06 88 SER A CA 1
ATOM 716 C C . SER A 1 88 ? 10.024 -8.639 2.346 1.00 87.06 88 SER A C 1
ATOM 718 O O . SER A 1 88 ? 10.825 -7.895 2.907 1.00 87.06 88 SER A O 1
ATOM 720 N N . PHE A 1 89 ? 9.767 -8.536 1.037 1.00 85.38 89 PHE A N 1
ATOM 721 C CA . PHE A 1 89 ? 10.376 -7.568 0.122 1.00 85.38 89 PHE A CA 1
ATOM 722 C C . PHE A 1 89 ? 9.870 -6.135 0.284 1.00 85.38 89 PHE A C 1
ATOM 724 O O . PHE A 1 89 ? 10.336 -5.257 -0.438 1.00 85.38 89 PHE A O 1
ATOM 731 N N . LEU A 1 90 ? 8.906 -5.915 1.179 1.00 83.94 90 LEU A N 1
ATOM 732 C CA . LEU A 1 90 ? 8.437 -4.580 1.523 1.00 83.94 90 LEU A CA 1
ATOM 733 C C . LEU A 1 90 ? 9.320 -3.921 2.588 1.00 83.94 90 LEU A C 1
ATOM 735 O O . LEU A 1 90 ? 9.195 -2.717 2.747 1.00 83.94 90 LEU A O 1
ATOM 739 N N . ARG A 1 91 ? 10.202 -4.672 3.267 1.00 79.00 91 ARG A N 1
ATOM 740 C CA . ARG A 1 91 ? 11.296 -4.119 4.086 1.00 79.00 91 ARG A CA 1
ATOM 741 C C . ARG A 1 91 ? 12.369 -3.488 3.206 1.00 79.00 91 ARG A C 1
ATOM 743 O O . ARG A 1 91 ? 12.913 -2.450 3.623 1.00 79.00 91 ARG A O 1
#

pLDDT: mean 91.2, std 4.54, range [74.94, 97.0]

Sequence (91 aa):
MFSSIVLDDGTAMILTLPNKEKHLHWIKASRKDFRNQIEKFRQGLIYGSVSITYDTTEAKTLYDLMILPFEDYLTSQSIETIVFIQDSFLR

Secondary structure (DSSP, 8-state):
-EEEEE-SS-EEEEEE-TTS-EEEEEE-S-HHHHHHHHHHHHHHHHHHTT-SS---HHHHHHHHHHTGGGHHHHHHTT-----EE--GGG-

Foldseek 3Di:
DWEWDDDQQWIWIWDQDPVRDIDIDIQRDGSVVVLVLVVVVVVLVVVVVVDPDRDCVSVVVCCVRHPVVCVVVCVVVVPPDDDYDYDDSVD

Radius of gyration: 14.23 Å; chains: 1; bounding box: 32×33×32 Å